Protein AF-A0A8D9BA41-F1 (afdb_monomer_lite)

Secondary structure (DSSP, 8-state):
---PPP-B----HHHHHHHHHTT--HHHHHHHHHHHHHHTT--GGGB---HHHHHHHHHHHHHHHHHHHHHHHT--TT---EEE-SEEEEE-TTSSSEEEEE--EEEBTTB-

Organism: NCBI:txid428564

Sequence (112 aa):
MRLTRGTSEILNQKLSIMLDRCKLSDRNAVMVILGTVEALGLNPTDYILSRSALRLRRRQFREEYAEEMQRRLNVSEDEAVVVHWDGKLLPNILGRDICERLAVLISYGGKE

pLDDT: mean 86.73, std 10.09, range [43.53, 97.75]

Foldseek 3Di:
DDQQAADDEDDDLVLLVVCVVVVHQLVRSLVVVVVVCVVVVHDPRNYRRDSVVSVVVSVVSVVVVVVVVCVVQVPDPPDDKDWDQAFDQDQDPVNPHTDTDRDGDIDDPRRD

Radius of gyration: 18.05 Å; chains: 1; bounding box: 37×32×51 Å

Structure (mmCIF, N/CA/C/O backbone):
data_AF-A0A8D9BA41-F1
#
_entry.id   AF-A0A8D9BA41-F1
#
loop_
_atom_site.group_PDB
_atom_site.id
_atom_site.type_symbol
_atom_site.label_atom_id
_atom_site.label_alt_id
_atom_site.label_comp_id
_atom_site.label_asym_id
_atom_site.label_entity_id
_atom_site.label_seq_id
_atom_site.pdbx_PDB_ins_code
_atom_site.Cartn_x
_atom_site.Cartn_y
_atom_site.Cartn_z
_atom_site.occupancy
_atom_site.B_iso_or_equiv
_atom_site.auth_seq_id
_atom_site.auth_comp_id
_atom_site.auth_asym_id
_atom_site.auth_atom_id
_atom_site.pdbx_PDB_model_num
ATOM 1 N N . MET A 1 1 ? -13.631 8.283 29.761 1.00 48.09 1 MET A N 1
ATOM 2 C CA . MET A 1 1 ? -13.125 7.383 28.703 1.00 48.09 1 MET A CA 1
ATOM 3 C C . MET A 1 1 ? -11.805 7.955 28.197 1.00 48.09 1 MET A C 1
ATOM 5 O O . MET A 1 1 ? -11.816 9.040 27.632 1.00 48.09 1 MET A O 1
ATOM 9 N N . ARG A 1 2 ? -10.658 7.336 28.515 1.00 43.53 2 ARG A N 1
ATOM 10 C CA . ARG A 1 2 ? -9.356 7.806 28.007 1.00 43.53 2 ARG A CA 1
ATOM 11 C C . ARG A 1 2 ? -9.248 7.380 26.545 1.00 43.53 2 ARG A C 1
ATOM 13 O O . ARG A 1 2 ? -9.257 6.190 26.264 1.00 43.53 2 ARG A O 1
ATOM 20 N N . LEU A 1 3 ? -9.182 8.344 25.632 1.00 54.50 3 LEU A N 1
ATOM 21 C CA . LEU A 1 3 ? -8.885 8.091 24.223 1.00 54.50 3 LEU A CA 1
ATOM 22 C C . LEU A 1 3 ? -7.379 7.830 24.102 1.00 54.50 3 LEU A C 1
ATOM 24 O O . LEU A 1 3 ? -6.592 8.750 23.890 1.00 54.50 3 LEU A O 1
ATOM 28 N N . THR A 1 4 ? -6.962 6.588 24.323 1.00 62.69 4 THR A N 1
ATOM 29 C CA . THR A 1 4 ? -5.597 6.144 24.029 1.00 62.69 4 THR A CA 1
ATOM 30 C C . THR A 1 4 ? -5.442 5.965 22.523 1.00 62.69 4 THR A C 1
ATOM 32 O O . THR A 1 4 ? -6.297 5.372 21.869 1.00 62.69 4 THR A O 1
ATOM 35 N N . ARG A 1 5 ? -4.366 6.520 21.951 1.00 66.50 5 ARG A N 1
ATOM 36 C CA . ARG A 1 5 ? -3.998 6.246 20.558 1.00 66.50 5 ARG A CA 1
ATOM 37 C C . ARG A 1 5 ? -3.540 4.796 20.450 1.00 66.50 5 ARG A C 1
ATOM 39 O O . ARG A 1 5 ? -2.737 4.367 21.275 1.00 66.50 5 ARG A O 1
ATOM 46 N N . GLY A 1 6 ? -3.998 4.102 19.413 1.00 75.31 6 GLY A N 1
ATOM 47 C CA . GLY A 1 6 ? -3.460 2.796 19.058 1.00 75.31 6 GLY A CA 1
ATOM 48 C C . GLY A 1 6 ? -1.966 2.878 18.789 1.00 75.31 6 GLY A C 1
ATOM 49 O O . GLY A 1 6 ? -1.472 3.873 18.249 1.00 75.31 6 GLY A O 1
ATOM 50 N N . THR A 1 7 ? -1.251 1.848 19.217 1.00 83.19 7 THR A N 1
ATOM 51 C CA . THR A 1 7 ? 0.212 1.758 19.149 1.00 83.19 7 THR A CA 1
ATOM 52 C C . THR A 1 7 ? 0.670 0.666 18.194 1.00 83.19 7 THR A C 1
ATOM 54 O O . THR A 1 7 ? 1.817 0.687 17.755 1.00 83.19 7 THR A O 1
ATOM 57 N N . SER A 1 8 ? -0.221 -0.262 17.843 1.00 88.31 8 SER A N 1
ATOM 58 C CA . SER A 1 8 ? 0.098 -1.389 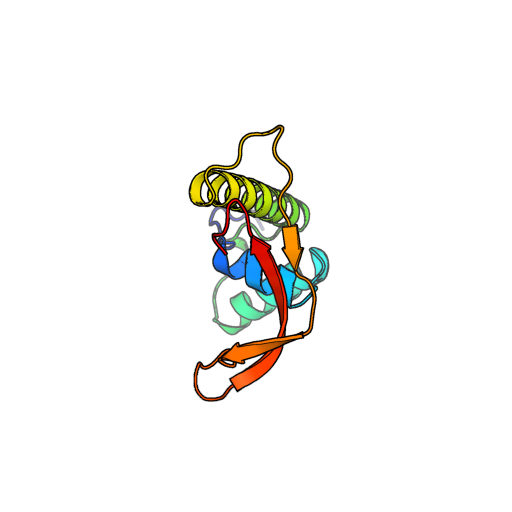16.976 1.00 88.31 8 SER A CA 1
ATOM 59 C C . SER A 1 8 ? -0.009 -0.989 15.508 1.00 88.31 8 SER A C 1
ATOM 61 O O . SER A 1 8 ? -1.034 -0.468 15.056 1.00 88.31 8 SER A O 1
ATOM 63 N N . GLU A 1 9 ? 1.048 -1.256 14.745 1.00 90.44 9 GLU A N 1
ATOM 64 C CA . GLU A 1 9 ? 1.024 -1.120 13.292 1.00 90.44 9 GLU A CA 1
ATOM 65 C C . GLU A 1 9 ? 0.164 -2.237 12.688 1.00 90.44 9 GLU A C 1
ATOM 67 O O . GLU A 1 9 ? 0.321 -3.410 13.027 1.00 90.44 9 GLU A O 1
ATOM 72 N N . ILE A 1 10 ? -0.750 -1.868 11.791 1.00 91.88 10 ILE A N 1
ATOM 73 C CA . ILE A 1 10 ? -1.622 -2.818 11.082 1.00 91.88 10 ILE A CA 1
ATOM 74 C C . ILE A 1 10 ? -1.268 -2.907 9.600 1.00 91.88 10 ILE A C 1
ATOM 76 O O . ILE A 1 10 ? -1.527 -3.922 8.950 1.00 91.88 10 ILE A O 1
ATOM 80 N N . LEU A 1 11 ? -0.675 -1.846 9.045 1.00 93.62 11 LEU A N 1
ATOM 81 C CA . LEU A 1 11 ? -0.344 -1.795 7.637 1.00 93.62 11 LEU A CA 1
ATOM 82 C C . LEU A 1 11 ? 1.038 -2.409 7.409 1.00 93.62 11 LEU A C 1
ATOM 84 O O . LEU A 1 11 ? 2.056 -1.894 7.862 1.00 93.62 11 LEU A O 1
ATOM 88 N N . ASN A 1 12 ? 1.074 -3.483 6.627 1.00 94.38 12 ASN A N 1
ATOM 89 C CA . ASN A 1 12 ? 2.302 -4.017 6.048 1.00 94.38 12 ASN A CA 1
ATOM 90 C C . ASN A 1 12 ? 2.354 -3.741 4.534 1.00 94.38 12 ASN A C 1
ATOM 92 O O . ASN A 1 12 ? 1.347 -3.371 3.921 1.00 94.38 12 ASN A O 1
ATOM 96 N N . GLN A 1 13 ? 3.526 -3.943 3.924 1.00 93.31 13 GLN A N 1
ATOM 97 C CA . GLN A 1 13 ? 3.753 -3.658 2.503 1.00 93.31 13 GLN A CA 1
ATOM 98 C C . GLN A 1 13 ? 2.759 -4.416 1.609 1.00 93.31 13 GLN A C 1
ATOM 100 O O . GLN A 1 13 ? 2.162 -3.838 0.701 1.00 93.31 13 GLN A O 1
ATOM 105 N N . LYS A 1 14 ? 2.501 -5.695 1.918 1.00 93.00 14 LYS A N 1
ATOM 106 C CA . LYS A 1 14 ? 1.552 -6.537 1.176 1.00 93.00 14 LYS A CA 1
ATOM 107 C C . LYS A 1 14 ? 0.135 -5.964 1.211 1.00 93.00 14 LYS A C 1
ATOM 109 O O . LYS A 1 14 ? -0.503 -5.868 0.165 1.00 93.00 14 LYS A O 1
ATOM 114 N N . LEU A 1 15 ? -0.353 -5.569 2.385 1.00 94.81 15 LEU A N 1
ATOM 115 C CA . LEU A 1 15 ? -1.665 -4.947 2.532 1.00 94.81 15 LEU A CA 1
ATOM 116 C C . LEU A 1 15 ? -1.717 -3.614 1.777 1.00 94.81 15 LEU A C 1
ATOM 118 O O . LEU A 1 15 ? -2.667 -3.393 1.033 1.00 94.81 15 LEU A O 1
ATOM 122 N N . SER A 1 16 ? -0.679 -2.775 1.878 1.00 94.88 16 SER A N 1
ATOM 123 C CA . SER A 1 16 ? -0.586 -1.513 1.126 1.00 94.88 16 SER A CA 1
ATOM 124 C C . SER A 1 16 ? -0.734 -1.727 -0.384 1.00 94.88 16 SER A C 1
ATOM 126 O O . SER A 1 16 ? -1.566 -1.076 -1.014 1.00 94.88 16 SER A O 1
ATOM 128 N N . ILE A 1 17 ? -0.003 -2.694 -0.949 1.00 91.94 17 ILE A N 1
ATOM 129 C CA . ILE A 1 17 ? -0.081 -3.046 -2.375 1.00 91.94 17 ILE A CA 1
ATOM 130 C C . ILE A 1 17 ? -1.500 -3.489 -2.754 1.00 91.94 17 ILE A C 1
ATOM 132 O O . ILE A 1 17 ? -2.010 -3.102 -3.804 1.00 91.94 17 ILE A O 1
ATOM 136 N N . MET A 1 18 ? -2.171 -4.283 -1.915 1.00 93.19 18 MET A N 1
ATOM 137 C CA . MET A 1 18 ? -3.546 -4.715 -2.194 1.00 93.19 18 MET A CA 1
ATOM 138 C C . MET A 1 18 ? -4.533 -3.544 -2.171 1.00 93.19 18 MET A C 1
ATOM 140 O O . MET A 1 18 ? -5.390 -3.459 -3.049 1.00 93.19 18 MET A O 1
ATOM 144 N N . LEU A 1 19 ? -4.386 -2.608 -1.228 1.00 94.75 19 LEU A N 1
ATOM 145 C CA . LEU A 1 19 ? -5.203 -1.392 -1.180 1.00 94.75 19 LEU A CA 1
ATOM 146 C C . LEU A 1 19 ? -5.015 -0.532 -2.441 1.00 94.75 19 LEU A C 1
ATOM 148 O O . LEU A 1 19 ? -5.997 -0.014 -2.978 1.00 94.75 19 LEU A O 1
ATOM 152 N N . ASP A 1 20 ? -3.778 -0.410 -2.936 1.00 91.19 20 ASP A N 1
ATOM 153 C CA . ASP A 1 20 ? -3.458 0.307 -4.177 1.00 91.19 20 ASP A CA 1
ATOM 154 C C . ASP A 1 20 ? -4.071 -0.387 -5.404 1.00 91.19 20 ASP A C 1
ATOM 156 O O . ASP A 1 20 ? -4.737 0.257 -6.217 1.00 91.19 20 ASP A O 1
ATOM 160 N N . ARG A 1 21 ? -3.933 -1.716 -5.509 1.00 87.75 21 ARG A N 1
ATOM 161 C CA . ARG A 1 21 ? -4.513 -2.519 -6.604 1.00 87.75 21 ARG A CA 1
ATOM 162 C C . ARG A 1 21 ? -6.036 -2.450 -6.643 1.00 87.75 21 ARG A C 1
ATOM 164 O O . ARG A 1 21 ? -6.615 -2.396 -7.725 1.00 87.75 21 ARG A O 1
ATOM 171 N N . CYS A 1 22 ? -6.678 -2.421 -5.478 1.00 90.69 22 CYS A N 1
ATOM 172 C CA . CYS A 1 22 ? -8.123 -2.243 -5.345 1.00 90.69 22 CYS A CA 1
ATOM 173 C C . CYS A 1 22 ? -8.569 -0.781 -5.525 1.00 90.69 22 CYS A C 1
ATOM 175 O O . CYS A 1 22 ? -9.753 -0.487 -5.371 1.00 90.69 22 CYS A O 1
ATOM 177 N N . LYS A 1 23 ? -7.643 0.140 -5.838 1.00 92.38 23 LYS A N 1
ATOM 178 C CA . LYS A 1 23 ? -7.900 1.576 -6.030 1.00 92.38 23 LYS A CA 1
ATOM 179 C C . LYS A 1 23 ? -8.607 2.217 -4.830 1.00 92.38 23 LYS A C 1
ATOM 181 O O . LYS A 1 23 ? -9.429 3.122 -4.980 1.00 92.38 23 LYS A O 1
ATOM 186 N N . LEU A 1 24 ? -8.292 1.752 -3.619 1.00 96.31 24 LEU A N 1
ATOM 187 C CA . LEU A 1 24 ? -8.898 2.272 -2.401 1.00 96.31 24 LEU A CA 1
ATOM 188 C C . LEU A 1 24 ? -8.227 3.580 -1.988 1.00 96.31 24 LEU A C 1
ATOM 190 O O . LEU A 1 24 ? -7.018 3.639 -1.735 1.00 96.31 24 LEU A O 1
ATOM 194 N N . SER A 1 25 ? -9.043 4.627 -1.856 1.00 96.25 25 SER A N 1
ATOM 195 C CA . SER A 1 25 ? -8.628 5.877 -1.219 1.00 96.25 25 SER A CA 1
ATOM 196 C C . SER A 1 25 ? -8.217 5.625 0.234 1.00 96.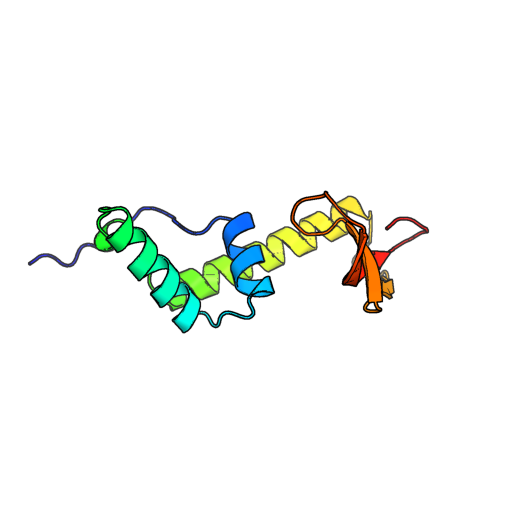25 25 SER A C 1
ATOM 198 O O . SER A 1 25 ? -8.676 4.666 0.853 1.00 96.25 25 SER A O 1
ATOM 200 N N . ASP A 1 26 ? -7.404 6.505 0.820 1.00 95.62 26 ASP A N 1
ATOM 201 C CA . ASP A 1 26 ? -6.992 6.359 2.227 1.00 95.62 26 ASP A CA 1
ATOM 202 C C . ASP A 1 26 ? -8.189 6.304 3.183 1.00 95.62 26 ASP A C 1
ATOM 204 O O . ASP A 1 26 ? -8.158 5.595 4.183 1.00 95.62 26 ASP A O 1
ATOM 208 N N . ARG A 1 27 ? -9.274 7.020 2.859 1.00 95.75 27 ARG A N 1
ATOM 209 C CA . ARG A 1 27 ? -10.519 6.974 3.635 1.00 95.75 27 ARG A CA 1
ATOM 210 C C . ARG A 1 27 ? -11.174 5.597 3.541 1.00 95.75 27 ARG A C 1
ATOM 212 O O . ARG A 1 27 ? -11.525 5.031 4.570 1.00 95.75 27 ARG A O 1
ATOM 219 N N . ASN A 1 28 ? -11.332 5.066 2.329 1.00 97.38 28 ASN A N 1
ATOM 220 C CA . ASN A 1 28 ? -11.970 3.76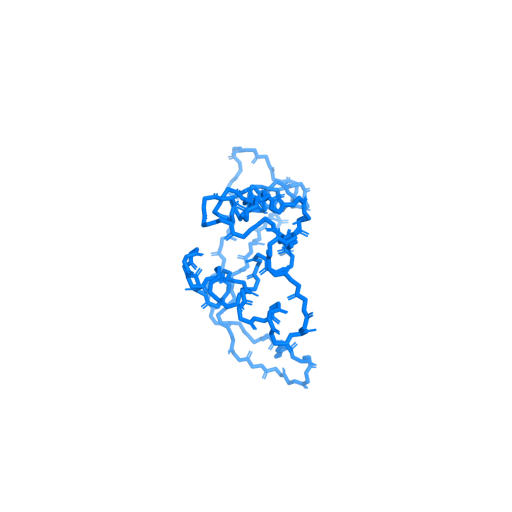5 2.131 1.00 97.38 28 ASN A CA 1
ATOM 221 C C . ASN A 1 28 ? -11.120 2.639 2.718 1.00 97.38 28 ASN A C 1
ATOM 223 O O . ASN A 1 28 ? -11.668 1.727 3.322 1.00 97.38 28 ASN A O 1
ATOM 227 N N . ALA A 1 29 ? -9.796 2.740 2.614 1.00 96.50 29 ALA A N 1
ATOM 228 C CA . ALA A 1 29 ? -8.880 1.801 3.240 1.00 96.50 29 ALA A CA 1
ATOM 229 C C . ALA A 1 29 ? -9.055 1.764 4.766 1.00 96.50 29 ALA A C 1
ATOM 231 O O . ALA A 1 29 ? -9.212 0.682 5.320 1.00 96.50 29 ALA A O 1
ATOM 232 N N . VAL A 1 30 ? -9.117 2.924 5.438 1.00 95.94 30 VAL A N 1
ATOM 233 C CA . VAL A 1 30 ? -9.403 2.975 6.884 1.00 95.94 30 VAL A CA 1
ATOM 234 C C . VAL A 1 30 ? -10.741 2.310 7.209 1.00 95.94 30 VAL A C 1
ATOM 236 O O . VAL A 1 30 ? -10.788 1.508 8.132 1.00 95.94 30 VAL A O 1
ATOM 239 N N . MET A 1 31 ? -11.810 2.596 6.455 1.00 96.06 31 MET A N 1
ATOM 240 C CA . MET A 1 31 ? -13.134 2.004 6.711 1.00 96.06 31 MET A CA 1
ATOM 241 C C . MET A 1 31 ? -13.136 0.479 6.553 1.00 96.06 31 MET A C 1
ATOM 243 O O . MET A 1 31 ? -13.682 -0.222 7.398 1.00 96.06 31 MET A O 1
ATOM 247 N N . VAL A 1 32 ? -12.499 -0.036 5.497 1.00 96.62 32 VAL A N 1
ATOM 248 C CA . VAL A 1 32 ? -12.391 -1.481 5.247 1.00 96.62 32 VAL A CA 1
ATOM 249 C C . VAL A 1 32 ? -11.590 -2.159 6.354 1.00 96.62 32 VAL A C 1
ATOM 251 O O . VAL A 1 32 ? -12.022 -3.181 6.882 1.00 96.62 32 VAL A O 1
ATOM 254 N N . ILE A 1 33 ? -10.441 -1.591 6.731 1.00 95.56 33 ILE A N 1
ATOM 255 C CA . ILE A 1 33 ? -9.594 -2.152 7.787 1.00 95.56 33 ILE A CA 1
ATOM 256 C C . ILE A 1 33 ? -10.332 -2.117 9.129 1.00 95.56 33 ILE A C 1
ATOM 258 O O . ILE A 1 33 ? -10.362 -3.131 9.815 1.00 95.56 33 ILE A O 1
ATOM 262 N N . LEU A 1 34 ? -10.975 -0.996 9.469 1.00 95.19 34 LEU A N 1
ATOM 263 C CA . LEU A 1 34 ? -11.765 -0.845 10.692 1.00 95.19 34 LEU A CA 1
ATOM 264 C C . LEU A 1 34 ? -12.847 -1.928 10.798 1.00 95.19 34 LEU A C 1
ATOM 266 O O . LEU A 1 34 ? -12.849 -2.684 11.764 1.00 95.19 34 LEU A O 1
ATOM 270 N N . GLY A 1 35 ? -13.699 -2.059 9.777 1.00 96.50 35 GLY A N 1
ATOM 271 C CA . GLY A 1 35 ? -14.760 -3.069 9.777 1.00 96.50 35 GLY A CA 1
ATOM 272 C C . GLY A 1 35 ? -14.220 -4.501 9.796 1.00 96.50 35 GLY A C 1
ATOM 273 O O . GLY A 1 35 ? -14.829 -5.379 10.396 1.00 96.50 35 GLY A O 1
ATOM 274 N N . THR A 1 36 ? -13.050 -4.744 9.198 1.00 96.69 36 THR A N 1
ATOM 275 C CA . THR A 1 36 ? -12.391 -6.060 9.252 1.00 96.69 36 THR A CA 1
ATOM 276 C C . THR A 1 36 ? -11.886 -6.374 10.661 1.00 96.69 36 THR A C 1
ATOM 278 O O . THR A 1 36 ? -12.085 -7.483 11.142 1.00 96.69 36 THR A O 1
ATOM 281 N N . VAL A 1 37 ? -11.254 -5.412 11.339 1.00 95.50 37 VAL A N 1
ATOM 282 C CA . VAL A 1 37 ? -10.773 -5.562 12.724 1.00 95.50 37 VAL A CA 1
ATOM 283 C C . VAL A 1 37 ? -11.947 -5.847 13.665 1.00 95.50 37 VAL A C 1
ATOM 285 O O . VAL A 1 37 ? -11.889 -6.809 14.428 1.00 95.50 37 VAL A O 1
ATOM 288 N N . GLU A 1 38 ? -13.035 -5.081 13.548 1.00 95.56 38 GLU A N 1
ATOM 289 C CA . GLU A 1 38 ? -14.258 -5.293 14.334 1.00 95.56 38 GLU A CA 1
ATOM 290 C C . GLU A 1 38 ? -14.895 -6.662 14.053 1.00 95.56 38 GLU A C 1
ATOM 292 O O . GLU A 1 38 ? -15.253 -7.378 14.986 1.00 95.56 38 GLU A O 1
ATOM 297 N N . ALA A 1 39 ? -14.984 -7.071 12.782 1.00 97.75 39 ALA A N 1
ATOM 298 C CA . ALA A 1 39 ? -15.539 -8.370 12.393 1.00 97.75 39 ALA A CA 1
ATOM 299 C C . ALA A 1 39 ? -14.715 -9.561 12.911 1.00 97.75 39 ALA A C 1
ATOM 301 O O . ALA A 1 39 ? -15.261 -10.642 13.129 1.00 97.75 39 ALA A O 1
ATOM 302 N N . LEU A 1 40 ? -13.412 -9.368 13.127 1.00 97.25 40 LEU A N 1
ATOM 303 C CA . LEU A 1 40 ? -12.521 -10.356 13.737 1.00 97.25 40 LEU A CA 1
ATOM 304 C C . LEU A 1 40 ? -12.559 -10.334 15.277 1.00 97.25 40 LEU A C 1
ATOM 306 O O . LEU A 1 40 ? -11.840 -11.107 15.907 1.00 97.25 40 LEU A O 1
ATOM 310 N N . GLY A 1 41 ? -13.376 -9.469 15.892 1.00 95.69 41 GLY A N 1
ATOM 311 C CA . GLY A 1 41 ? -13.487 -9.331 17.349 1.00 95.69 41 GLY A CA 1
ATOM 312 C C . GLY A 1 41 ? -12.291 -8.632 18.004 1.00 95.69 41 GLY A C 1
ATOM 313 O O . GLY A 1 41 ? -12.121 -8.710 19.220 1.00 95.69 41 GLY A O 1
ATOM 314 N N . LEU A 1 42 ? -11.450 -7.968 17.211 1.00 94.81 42 LEU A N 1
ATOM 315 C CA . LEU A 1 42 ? -10.302 -7.201 17.685 1.00 94.81 42 LEU A CA 1
ATOM 316 C C . LEU A 1 42 ? -10.739 -5.770 18.020 1.00 94.81 42 LEU A C 1
ATOM 318 O O . LEU A 1 42 ? -11.688 -5.251 17.435 1.00 94.81 42 LEU A O 1
ATOM 322 N N . ASN A 1 43 ? -10.033 -5.106 18.937 1.00 92.69 43 ASN A N 1
ATOM 323 C CA . ASN A 1 43 ? -10.346 -3.728 19.303 1.00 92.69 43 ASN A CA 1
ATOM 324 C C . ASN A 1 43 ? -9.629 -2.730 18.367 1.00 92.69 43 ASN A C 1
ATOM 326 O O . ASN A 1 43 ? -8.398 -2.640 18.393 1.00 92.69 43 ASN A O 1
ATOM 330 N N . PRO A 1 44 ? -10.355 -1.917 17.574 1.00 90.38 44 PRO A N 1
ATOM 331 C CA . PRO A 1 44 ? -9.737 -0.949 16.670 1.00 90.38 44 PRO A CA 1
ATOM 332 C C . PRO A 1 44 ? -8.879 0.111 17.355 1.00 90.38 44 PRO A C 1
ATOM 334 O O . PRO A 1 44 ? -7.980 0.664 16.721 1.00 90.38 44 PRO A O 1
ATOM 337 N N . THR A 1 45 ? -9.126 0.408 18.637 1.00 90.56 45 THR A N 1
ATOM 338 C CA . THR A 1 45 ? -8.343 1.418 19.364 1.00 90.56 45 THR A CA 1
ATOM 339 C C . THR A 1 45 ? -6.905 0.994 19.609 1.00 90.56 45 THR A C 1
ATOM 341 O O . THR A 1 45 ? -6.087 1.843 19.945 1.00 90.56 45 THR A O 1
ATOM 344 N N . ASP A 1 46 ? -6.589 -0.287 19.434 1.00 92.06 46 ASP A N 1
ATOM 345 C CA . ASP A 1 46 ? -5.252 -0.827 19.670 1.00 92.06 46 ASP A CA 1
ATOM 346 C C . ASP A 1 46 ? 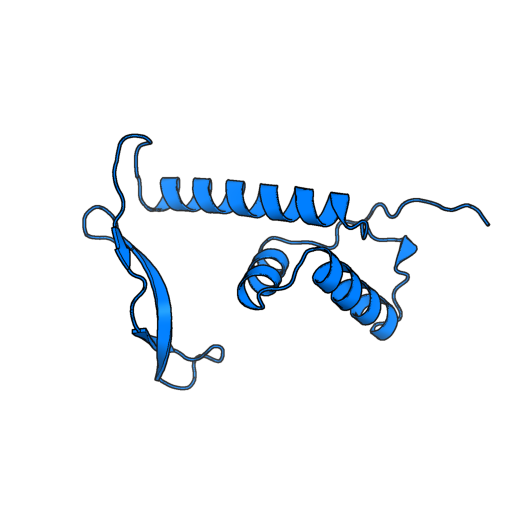-4.317 -0.564 18.474 1.00 92.06 46 ASP A C 1
ATOM 348 O O . ASP A 1 46 ? -3.090 -0.625 18.610 1.00 92.06 46 ASP A O 1
ATOM 352 N N . TYR A 1 47 ? -4.886 -0.197 17.318 1.00 92.50 47 TYR A N 1
ATOM 353 C CA . TYR A 1 47 ? -4.186 -0.040 16.045 1.00 92.50 47 TYR A CA 1
ATOM 354 C C . TYR A 1 47 ? -4.080 1.416 15.573 1.00 92.50 47 TYR A C 1
ATOM 356 O O . TYR A 1 47 ? -4.937 2.267 15.830 1.00 92.50 47 TYR A O 1
ATOM 364 N N . ILE A 1 48 ? -3.033 1.707 14.801 1.00 92.12 48 ILE A N 1
ATOM 365 C CA . ILE A 1 48 ? -2.816 3.018 14.175 1.00 92.12 48 ILE A CA 1
ATOM 366 C C . ILE A 1 48 ? -3.721 3.161 12.932 1.00 92.12 48 ILE A C 1
ATOM 368 O O . ILE A 1 48 ? -3.305 2.935 11.800 1.00 92.12 48 ILE A O 1
ATOM 372 N N . LEU A 1 49 ? -4.982 3.566 13.133 1.00 90.25 49 LEU A N 1
ATOM 373 C CA . LEU A 1 49 ? -6.009 3.616 12.070 1.00 90.25 49 LEU A CA 1
ATOM 374 C C . LEU A 1 49 ? -6.381 5.022 11.572 1.00 90.25 49 LEU A C 1
ATOM 376 O O . LEU A 1 49 ? -7.355 5.204 10.842 1.00 90.25 49 LEU A O 1
ATOM 380 N N . SER A 1 50 ? -5.614 6.057 11.926 1.00 90.62 50 SER A N 1
ATOM 381 C CA . SER A 1 50 ? -5.891 7.400 11.398 1.00 90.62 50 SER A CA 1
ATOM 382 C C . SER A 1 50 ? -5.614 7.479 9.889 1.00 90.62 50 SER A C 1
ATOM 384 O O . SER A 1 50 ? -4.582 7.006 9.411 1.00 90.62 50 SER A O 1
ATOM 386 N N . ARG A 1 51 ? -6.481 8.175 9.138 1.00 93.62 51 ARG A N 1
ATOM 387 C CA . ARG A 1 51 ? -6.290 8.430 7.695 1.00 93.62 51 ARG A CA 1
ATOM 388 C C . ARG A 1 51 ? -4.901 8.997 7.382 1.00 93.62 51 ARG A C 1
ATOM 390 O O . ARG A 1 51 ? -4.288 8.621 6.392 1.00 93.62 51 ARG A O 1
ATOM 397 N N . SER A 1 52 ? -4.418 9.935 8.199 1.00 94.44 52 SER A N 1
ATOM 398 C CA . SER A 1 52 ? -3.106 10.565 8.017 1.00 94.44 52 SER A CA 1
ATOM 399 C C . SER A 1 52 ? -1.951 9.586 8.200 1.00 94.44 52 SER A C 1
ATOM 401 O O . SER A 1 52 ? -1.020 9.625 7.401 1.00 94.44 52 SER A O 1
ATOM 403 N N . ALA A 1 53 ? -2.021 8.713 9.210 1.00 92.12 53 ALA A N 1
ATOM 404 C CA . ALA A 1 53 ? -0.997 7.698 9.438 1.00 92.12 53 ALA A CA 1
ATOM 405 C C . ALA A 1 53 ? -0.991 6.666 8.308 1.00 92.12 53 ALA A C 1
ATOM 407 O O . ALA A 1 53 ? 0.064 6.396 7.743 1.00 92.12 53 ALA A O 1
ATOM 408 N N . LEU A 1 54 ? -2.170 6.185 7.897 1.00 93.50 54 LEU A N 1
ATOM 409 C CA . LEU A 1 54 ? -2.282 5.233 6.795 1.00 93.50 54 LEU A CA 1
ATOM 410 C C . LEU A 1 54 ? -1.733 5.823 5.487 1.00 93.50 54 LEU A C 1
ATOM 412 O O . LEU A 1 54 ? -0.958 5.173 4.792 1.00 93.50 54 LEU A O 1
ATOM 416 N N . ARG A 1 55 ? -2.059 7.088 5.185 1.00 95.56 55 ARG A N 1
ATOM 417 C CA . ARG A 1 55 ? -1.515 7.804 4.021 1.00 95.56 55 ARG A CA 1
ATOM 418 C C . ARG A 1 55 ? 0.010 7.898 4.066 1.00 95.56 55 ARG A C 1
ATOM 420 O O . ARG A 1 55 ? 0.664 7.661 3.052 1.00 95.56 55 ARG A O 1
ATOM 427 N N . LEU A 1 56 ? 0.565 8.275 5.220 1.00 95.62 56 LEU A N 1
ATOM 428 C CA . LEU A 1 56 ? 2.012 8.381 5.412 1.00 95.62 56 LEU A CA 1
ATOM 429 C C . LEU A 1 56 ? 2.683 7.022 5.199 1.00 95.62 56 LEU A C 1
ATOM 431 O O . LEU A 1 56 ? 3.620 6.924 4.411 1.00 95.62 56 LEU A O 1
ATOM 435 N N . ARG A 1 57 ? 2.156 5.966 5.824 1.00 95.00 57 ARG A N 1
ATOM 436 C CA . ARG A 1 57 ? 2.740 4.629 5.737 1.00 95.00 57 ARG A CA 1
ATOM 437 C C . ARG A 1 57 ? 2.643 4.041 4.326 1.00 95.00 57 ARG A C 1
ATOM 439 O O . ARG A 1 57 ? 3.624 3.488 3.844 1.00 95.00 57 ARG A O 1
ATOM 446 N N . ARG A 1 58 ? 1.522 4.237 3.616 1.00 95.25 58 ARG A N 1
ATOM 447 C CA . ARG A 1 58 ? 1.380 3.869 2.188 1.00 95.25 58 ARG A CA 1
ATOM 448 C C . ARG A 1 58 ? 2.359 4.617 1.285 1.00 95.25 58 ARG A C 1
ATOM 450 O O . ARG A 1 58 ? 2.782 4.082 0.268 1.00 95.25 58 ARG A O 1
ATOM 457 N N . ARG A 1 59 ? 2.689 5.875 1.597 1.00 95.88 59 ARG A N 1
ATOM 458 C CA . ARG A 1 59 ? 3.715 6.623 0.855 1.00 95.88 59 ARG A CA 1
ATOM 459 C C . ARG A 1 59 ? 5.096 6.008 1.081 1.00 95.88 59 ARG A C 1
ATOM 461 O O . ARG A 1 59 ? 5.752 5.689 0.100 1.00 95.88 59 ARG A O 1
ATOM 468 N N . GLN A 1 60 ? 5.462 5.763 2.336 1.00 96.19 60 GLN A N 1
ATOM 469 C CA . GLN A 1 60 ? 6.733 5.126 2.689 1.00 96.19 60 GLN A CA 1
ATOM 470 C C . GLN A 1 60 ? 6.879 3.751 2.031 1.00 96.19 60 GLN A C 1
ATOM 472 O O . GLN A 1 60 ? 7.886 3.493 1.396 1.00 96.19 60 GLN A O 1
ATOM 477 N N . PHE A 1 61 ? 5.845 2.901 2.061 1.00 95.56 61 PHE A N 1
ATOM 478 C CA . PHE A 1 61 ? 5.901 1.603 1.378 1.00 95.56 61 PHE A CA 1
ATOM 479 C C . PHE A 1 61 ? 6.094 1.715 -0.138 1.00 95.56 61 PHE A C 1
ATOM 481 O O . PHE A 1 61 ? 6.709 0.834 -0.734 1.00 95.56 61 PHE A O 1
ATOM 488 N N . ARG A 1 62 ? 5.565 2.769 -0.773 1.00 93.12 62 ARG A N 1
ATOM 489 C CA . ARG A 1 62 ? 5.779 3.019 -2.205 1.00 93.12 62 ARG A CA 1
ATOM 490 C C . ARG A 1 62 ? 7.201 3.496 -2.494 1.00 93.12 62 ARG A C 1
ATOM 492 O O . ARG A 1 62 ? 7.765 3.062 -3.490 1.00 93.12 62 ARG A O 1
ATOM 499 N N . GLU A 1 63 ? 7.764 4.341 -1.633 1.00 93.38 63 GLU A N 1
ATOM 500 C CA . GLU A 1 63 ? 9.165 4.783 -1.706 1.00 93.38 63 GLU A CA 1
ATOM 501 C C . GLU A 1 63 ? 10.113 3.585 -1.500 1.00 93.38 63 GLU A C 1
ATOM 503 O O . GLU A 1 63 ? 10.901 3.273 -2.387 1.00 93.38 63 GLU A O 1
ATOM 508 N N . GLU A 1 64 ? 9.923 2.816 -0.422 1.00 93.75 64 GLU A N 1
ATOM 509 C CA . GLU A 1 64 ? 10.676 1.588 -0.120 1.00 93.75 64 GLU A CA 1
ATOM 510 C C . GLU A 1 64 ? 10.623 0.578 -1.286 1.00 93.75 64 GLU A C 1
ATOM 512 O O . GLU A 1 64 ? 11.642 0.002 -1.668 1.00 93.75 64 GLU A O 1
ATOM 517 N N . TYR A 1 65 ? 9.439 0.370 -1.881 1.00 89.38 65 TYR A N 1
ATOM 518 C CA . TYR A 1 65 ? 9.270 -0.547 -3.013 1.00 89.38 65 TYR A CA 1
ATOM 519 C C . TYR A 1 65 ? 9.970 -0.048 -4.284 1.00 89.38 65 TYR A C 1
ATOM 521 O O . TYR A 1 65 ? 10.545 -0.849 -5.020 1.00 89.38 65 TYR A O 1
ATOM 529 N N . ALA A 1 66 ? 9.942 1.261 -4.548 1.00 86.12 66 ALA A N 1
ATOM 530 C CA . ALA A 1 66 ? 10.640 1.852 -5.686 1.00 86.12 66 ALA A CA 1
ATOM 531 C C . ALA A 1 66 ? 12.165 1.699 -5.549 1.00 86.12 66 ALA A C 1
ATOM 533 O O . ALA A 1 66 ? 12.816 1.252 -6.491 1.00 86.12 66 ALA A O 1
ATOM 534 N N . GLU A 1 67 ? 12.717 1.972 -4.365 1.00 88.56 67 GLU A N 1
ATOM 535 C CA . GLU A 1 67 ? 14.144 1.794 -4.067 1.00 88.56 67 GLU A CA 1
ATOM 536 C C . GLU A 1 67 ? 14.578 0.322 -4.149 1.00 88.56 67 GLU A C 1
ATOM 538 O O . GLU A 1 67 ? 15.668 -0.003 -4.626 1.00 88.56 67 GLU A O 1
ATOM 543 N N . GLU A 1 68 ? 13.742 -0.605 -3.670 1.00 88.94 68 GLU A N 1
ATOM 544 C CA . GLU A 1 68 ? 13.978 -2.044 -3.819 1.00 88.94 68 GLU A CA 1
ATOM 545 C C . GLU A 1 68 ? 13.991 -2.453 -5.298 1.00 88.94 68 GLU A C 1
ATOM 547 O O . GLU A 1 68 ? 14.876 -3.193 -5.734 1.00 88.94 68 GLU A O 1
ATOM 552 N N . MET A 1 69 ? 13.047 -1.938 -6.088 1.00 83.56 69 MET A N 1
ATOM 553 C CA . MET A 1 69 ? 12.979 -2.195 -7.522 1.00 83.56 69 MET A CA 1
ATOM 554 C C . MET A 1 69 ? 14.196 -1.664 -8.282 1.00 83.56 69 MET A C 1
ATOM 556 O O . MET A 1 69 ? 14.761 -2.402 -9.089 1.00 83.56 69 MET A O 1
ATOM 560 N N . GLN A 1 70 ? 14.624 -0.430 -8.009 1.00 83.44 70 GLN A N 1
ATOM 561 C CA . GLN A 1 70 ? 15.824 0.160 -8.611 1.00 83.44 70 GLN A CA 1
ATOM 562 C C . GLN A 1 70 ? 17.066 -0.681 -8.305 1.00 83.44 70 GLN A C 1
ATOM 564 O O . GLN A 1 70 ? 17.809 -1.040 -9.220 1.00 83.44 70 GLN A O 1
ATOM 569 N N . ARG A 1 71 ? 17.243 -1.093 -7.039 1.00 86.50 71 ARG A N 1
ATOM 570 C CA . ARG A 1 71 ? 18.340 -1.985 -6.634 1.00 86.50 71 ARG A CA 1
ATOM 571 C C . ARG A 1 71 ? 18.282 -3.335 -7.341 1.00 86.50 71 ARG A C 1
ATOM 573 O O . ARG A 1 71 ? 19.309 -3.820 -7.803 1.00 86.50 71 ARG A O 1
ATOM 580 N N . ARG A 1 72 ? 17.096 -3.941 -7.457 1.00 85.56 72 ARG A N 1
ATOM 581 C CA . ARG A 1 72 ? 16.922 -5.246 -8.115 1.00 85.56 72 ARG A CA 1
ATOM 582 C C . ARG A 1 72 ? 17.249 -5.196 -9.607 1.00 85.56 72 ARG A C 1
ATOM 584 O O . ARG A 1 72 ? 17.806 -6.154 -10.137 1.00 85.56 72 ARG A O 1
ATOM 591 N N . LEU A 1 73 ? 16.900 -4.099 -10.273 1.00 82.12 73 LEU A N 1
ATOM 592 C CA . LEU A 1 73 ? 17.168 -3.895 -11.696 1.00 82.12 73 LEU A CA 1
ATOM 593 C C . LEU A 1 73 ? 18.564 -3.307 -11.965 1.00 82.12 73 LEU A C 1
ATOM 595 O O . LEU A 1 73 ? 18.984 -3.279 -13.117 1.00 82.12 73 LEU A O 1
ATOM 599 N N . ASN A 1 74 ? 19.297 -2.910 -10.918 1.00 83.44 74 ASN A N 1
ATOM 600 C CA . ASN A 1 74 ? 20.603 -2.253 -11.001 1.00 83.44 74 ASN A CA 1
ATOM 601 C C . ASN A 1 74 ? 20.568 -0.989 -11.882 1.00 83.44 74 ASN A C 1
ATOM 603 O O . ASN A 1 74 ? 21.468 -0.762 -12.688 1.00 83.44 74 ASN A O 1
ATOM 607 N N . VAL A 1 75 ? 19.491 -0.216 -11.729 1.00 81.31 75 VAL A N 1
ATOM 608 C CA . VAL A 1 75 ? 19.217 1.034 -12.450 1.00 81.31 75 VAL A CA 1
ATOM 609 C C . VAL A 1 75 ? 19.836 2.189 -11.667 1.00 81.31 75 VAL A C 1
ATOM 611 O O . VAL A 1 75 ? 19.563 2.319 -10.470 1.00 81.31 75 VAL A O 1
ATOM 614 N N . SER A 1 76 ? 20.657 3.017 -12.312 1.00 77.81 76 SER A N 1
ATOM 615 C CA . SER A 1 76 ? 21.135 4.280 -11.727 1.00 77.81 76 SER A CA 1
ATOM 616 C C . SER A 1 76 ? 20.079 5.391 -11.839 1.00 77.81 76 SER A C 1
ATOM 618 O O . SER A 1 76 ? 19.141 5.286 -12.626 1.00 77.81 76 SER A O 1
ATOM 620 N N . GLU A 1 77 ? 20.191 6.460 -11.043 1.00 72.19 77 GLU A N 1
ATOM 621 C CA . GLU A 1 77 ? 19.195 7.552 -11.034 1.00 72.19 77 GLU A CA 1
ATOM 622 C C . GLU A 1 77 ? 19.021 8.240 -12.401 1.00 72.19 77 GLU A C 1
ATOM 624 O O . GLU A 1 77 ? 17.939 8.748 -12.695 1.00 72.19 77 GLU A O 1
ATOM 629 N N . ASP A 1 78 ? 20.052 8.201 -13.249 1.00 75.94 78 ASP A N 1
ATOM 630 C CA . ASP A 1 78 ? 20.068 8.828 -14.575 1.00 75.94 78 ASP A CA 1
ATOM 631 C C . ASP A 1 78 ? 19.596 7.890 -15.703 1.00 75.94 78 ASP A C 1
ATOM 633 O O . ASP A 1 78 ? 19.531 8.281 -16.872 1.00 75.94 78 ASP A O 1
ATOM 637 N N . GLU A 1 79 ? 19.270 6.637 -15.381 1.00 81.19 79 GLU A N 1
ATOM 638 C CA . GLU A 1 79 ? 18.896 5.623 -16.361 1.00 81.19 79 GLU A CA 1
ATOM 639 C C . GLU A 1 79 ? 17.381 5.525 -16.545 1.00 81.19 79 GLU A C 1
ATOM 641 O O . GLU A 1 79 ? 16.593 5.411 -15.605 1.00 81.19 79 GLU A O 1
ATOM 646 N N . ALA A 1 80 ? 16.956 5.521 -17.808 1.00 79.25 80 ALA A N 1
ATOM 647 C CA . ALA A 1 80 ? 15.561 5.317 -18.157 1.00 79.25 80 ALA A CA 1
ATOM 648 C C . ALA A 1 80 ? 15.190 3.828 -18.095 1.00 79.25 80 ALA A C 1
ATOM 650 O O . ALA A 1 80 ? 15.908 2.961 -18.597 1.00 79.25 80 ALA A O 1
ATOM 651 N N . VAL A 1 81 ? 14.010 3.540 -17.546 1.00 84.12 81 VAL A N 1
ATOM 652 C CA . VAL A 1 81 ? 13.402 2.204 -17.552 1.00 84.12 81 VAL A CA 1
ATOM 653 C C . VAL A 1 81 ? 12.212 2.164 -18.502 1.00 84.12 81 VAL A C 1
ATOM 655 O O . VAL A 1 81 ? 11.511 3.161 -18.681 1.00 84.12 81 VAL A O 1
ATOM 658 N N . VAL A 1 82 ? 11.953 1.004 -19.104 1.00 83.00 82 VAL A N 1
ATOM 659 C CA . VAL A 1 82 ? 10.789 0.821 -19.978 1.00 83.00 82 VAL A CA 1
ATOM 660 C C . VAL A 1 82 ? 9.627 0.290 -19.149 1.00 83.00 82 VAL A C 1
ATOM 662 O O . VAL A 1 82 ? 9.728 -0.790 -18.568 1.00 83.00 82 VAL A O 1
ATOM 665 N N . VAL A 1 83 ? 8.525 1.043 -19.106 1.00 82.62 83 VAL A N 1
ATOM 666 C CA . VAL A 1 83 ? 7.264 0.614 -18.486 1.00 82.62 83 VAL A CA 1
ATOM 667 C C . VAL A 1 83 ? 6.361 0.008 -19.556 1.00 82.62 83 VAL A C 1
ATOM 669 O O . VAL A 1 83 ? 5.865 0.712 -20.436 1.00 82.62 83 VAL A O 1
ATOM 672 N N . HIS A 1 84 ? 6.106 -1.290 -19.452 1.00 81.44 84 HIS A N 1
ATOM 673 C CA . HIS A 1 84 ? 5.112 -1.990 -20.259 1.00 81.44 84 HIS A CA 1
ATOM 674 C C . HIS A 1 84 ? 3.793 -1.966 -19.499 1.00 81.44 84 HIS A C 1
ATOM 676 O O . HIS A 1 84 ? 3.741 -2.425 -18.362 1.00 81.44 84 HIS A O 1
ATOM 682 N N . TRP A 1 85 ? 2.746 -1.410 -20.098 1.00 83.25 85 TRP A N 1
ATOM 683 C CA . TRP A 1 85 ? 1.422 -1.272 -19.477 1.00 83.25 85 TRP A CA 1
ATOM 684 C C . TRP A 1 85 ? 0.313 -1.891 -20.335 1.00 83.25 85 TRP A C 1
ATOM 686 O O . TRP A 1 85 ? -0.851 -1.525 -20.204 1.00 83.25 85 TRP A O 1
ATOM 696 N N . ASP A 1 86 ? 0.683 -2.822 -21.212 1.00 81.06 86 ASP A N 1
ATOM 69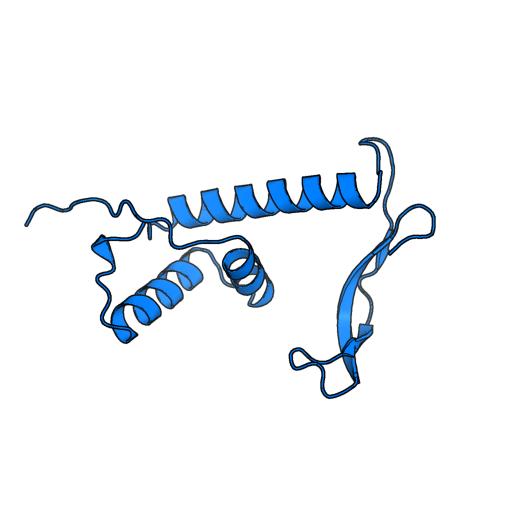7 C CA . ASP A 1 86 ? -0.233 -3.516 -22.114 1.00 81.06 86 ASP A CA 1
ATOM 698 C C . ASP A 1 86 ? -0.869 -4.756 -21.451 1.00 81.06 86 ASP A C 1
ATOM 700 O O . ASP A 1 86 ? -0.460 -5.213 -20.372 1.00 81.06 86 ASP A O 1
ATOM 704 N N . GLY A 1 87 ? -1.899 -5.308 -22.089 1.00 81.94 87 GLY A N 1
ATOM 705 C CA . GLY A 1 87 ? -2.455 -6.608 -21.736 1.00 81.94 87 GLY A CA 1
ATOM 706 C C . GLY A 1 87 ? -1.400 -7.703 -21.901 1.00 81.94 87 GLY A C 1
ATOM 707 O O . GLY A 1 87 ? -0.871 -7.913 -22.988 1.00 81.94 87 GLY A O 1
ATOM 708 N N . LYS A 1 88 ? -1.080 -8.426 -20.821 1.00 82.06 88 LYS A N 1
ATOM 709 C CA . LYS A 1 88 ? -0.203 -9.607 -20.867 1.00 82.06 88 LYS A CA 1
ATOM 710 C C . LYS A 1 88 ? -0.978 -10.828 -20.390 1.00 82.06 88 LYS A C 1
ATOM 712 O O . LYS A 1 88 ? -1.743 -10.765 -19.424 1.00 82.06 88 LYS A O 1
ATOM 717 N N . LEU A 1 89 ? -0.761 -11.955 -21.060 1.00 87.94 89 LEU A N 1
ATOM 718 C CA . LEU A 1 89 ? -1.232 -13.256 -20.602 1.00 87.94 89 LEU A CA 1
ATOM 719 C C . LEU A 1 89 ? -0.441 -13.644 -19.347 1.00 87.94 89 LEU A C 1
ATOM 721 O O . LEU A 1 89 ? 0.749 -13.947 -19.419 1.00 87.94 89 LEU A O 1
ATOM 725 N N . LEU A 1 90 ? -1.094 -13.586 -18.188 1.00 83.31 90 LEU A N 1
ATOM 726 C CA . LEU A 1 90 ? -0.489 -13.859 -16.886 1.00 83.31 90 LEU A CA 1
ATOM 727 C C . LEU A 1 90 ? -1.294 -14.922 -16.136 1.00 83.31 90 LEU A C 1
ATOM 729 O O . LEU A 1 90 ? -2.511 -15.005 -16.318 1.00 83.31 90 LEU A O 1
ATOM 733 N N . PRO A 1 91 ? -0.661 -15.685 -15.226 1.00 86.25 91 PRO A N 1
ATOM 734 C CA . PRO A 1 91 ? -1.405 -16.504 -14.288 1.00 86.25 91 PRO A CA 1
ATOM 735 C C . PRO A 1 91 ? -2.442 -15.651 -13.551 1.00 86.25 91 PRO A C 1
ATOM 737 O O . PRO A 1 91 ? -2.178 -14.507 -13.141 1.00 86.25 91 PRO A O 1
ATOM 740 N N . ASN A 1 92 ? -3.638 -16.202 -13.380 1.00 83.25 92 ASN A N 1
ATOM 741 C CA . ASN A 1 92 ? -4.666 -15.590 -12.557 1.00 83.25 92 ASN A CA 1
ATOM 742 C C . ASN A 1 92 ? -4.157 -15.444 -11.106 1.00 83.25 92 ASN A C 1
ATOM 744 O O . ASN A 1 92 ? -3.126 -15.998 -10.723 1.00 83.25 92 ASN A O 1
ATOM 748 N N . ILE A 1 93 ? -4.856 -14.671 -10.269 1.00 75.94 93 ILE A N 1
ATOM 749 C CA . ILE A 1 93 ? -4.412 -14.393 -8.884 1.00 75.94 93 ILE A CA 1
ATOM 750 C C . ILE A 1 93 ? -4.248 -15.692 -8.062 1.00 75.94 93 ILE A C 1
ATOM 752 O O . ILE A 1 93 ? -3.494 -15.715 -7.094 1.00 75.94 93 ILE A O 1
ATOM 756 N N . LEU A 1 94 ? -4.919 -16.774 -8.472 1.00 84.38 94 LEU A N 1
ATOM 757 C CA . LEU A 1 94 ? -4.873 -18.097 -7.851 1.00 84.38 94 LEU A CA 1
ATOM 758 C C . LEU A 1 94 ? -3.861 -19.058 -8.512 1.00 84.38 94 LEU A C 1
ATOM 760 O O . LEU A 1 94 ? -3.734 -20.190 -8.054 1.00 84.38 94 LEU A O 1
ATOM 764 N N . GLY A 1 95 ? -3.170 -18.644 -9.579 1.00 82.81 95 GLY A N 1
ATOM 765 C CA . GLY A 1 95 ? -2.197 -19.443 -10.328 1.00 82.81 95 GLY A CA 1
ATOM 766 C C . GLY A 1 95 ? -2.765 -20.612 -11.144 1.00 82.81 95 GLY A C 1
ATOM 767 O O . GLY A 1 95 ? -1.994 -21.472 -11.550 1.00 82.81 95 GLY A O 1
ATOM 768 N N . ARG A 1 96 ? -4.087 -20.687 -11.354 1.00 84.44 96 ARG A N 1
ATOM 769 C CA . ARG A 1 96 ? -4.740 -21.868 -11.961 1.00 84.44 96 ARG A CA 1
ATOM 770 C C . ARG A 1 96 ? -4.855 -21.809 -13.480 1.00 84.44 96 ARG A C 1
ATOM 772 O O . ARG A 1 96 ? -4.674 -22.827 -14.131 1.00 84.44 96 ARG A O 1
ATOM 779 N N . ASP A 1 97 ? -5.106 -20.621 -14.019 1.00 91.31 97 ASP A N 1
ATOM 780 C CA . ASP A 1 97 ? -5.328 -20.396 -15.448 1.00 91.31 97 ASP A CA 1
ATOM 781 C C . ASP A 1 97 ? -4.521 -19.190 -15.918 1.00 91.31 97 ASP A C 1
ATOM 783 O O . ASP A 1 97 ? -4.161 -18.324 -15.114 1.00 91.31 97 ASP A O 1
ATOM 787 N N . ILE A 1 98 ? -4.282 -19.105 -17.223 1.00 90.75 98 ILE A N 1
ATOM 788 C CA . ILE A 1 98 ? -3.713 -17.919 -17.862 1.00 90.75 98 ILE A CA 1
ATOM 789 C C . ILE A 1 98 ? -4.872 -17.020 -18.288 1.00 90.75 98 ILE A C 1
ATOM 791 O O . ILE A 1 98 ? -5.780 -17.463 -18.988 1.00 90.75 98 ILE A O 1
ATOM 795 N N . CYS A 1 99 ? -4.850 -15.756 -17.877 1.00 87.69 99 CYS A N 1
ATOM 796 C CA . CYS A 1 99 ? -5.811 -14.760 -18.328 1.00 87.69 99 CYS A CA 1
ATOM 797 C C . CYS A 1 99 ? -5.113 -13.470 -18.751 1.00 87.69 99 CYS A C 1
ATOM 799 O O . CYS A 1 99 ? -4.021 -13.141 -18.282 1.00 87.69 99 CYS A O 1
ATOM 801 N N . GLU A 1 100 ? -5.749 -12.739 -19.661 1.00 85.62 100 GLU A N 1
ATOM 802 C CA . GLU A 1 100 ? -5.296 -11.413 -20.056 1.00 85.62 100 GLU A CA 1
ATOM 803 C C . GLU A 1 100 ? -5.488 -10.447 -18.886 1.00 85.62 100 GLU A C 1
ATOM 805 O O . GLU A 1 100 ? -6.582 -10.295 -18.334 1.00 85.62 100 GLU A O 1
ATOM 810 N N . ARG A 1 101 ? -4.391 -9.831 -18.449 1.00 80.62 101 ARG A N 1
ATOM 811 C CA . ARG A 1 101 ? -4.383 -8.885 -17.338 1.00 80.62 101 ARG A CA 1
ATOM 812 C C . ARG A 1 101 ? -3.552 -7.683 -17.735 1.00 80.62 101 ARG A C 1
ATOM 814 O O . ARG A 1 101 ? -2.480 -7.836 -18.311 1.00 80.62 101 ARG A O 1
ATOM 821 N N . LEU A 1 102 ? -4.022 -6.500 -17.350 1.00 74.50 102 LEU A N 1
ATOM 822 C CA . LEU A 1 102 ? -3.217 -5.290 -17.431 1.00 74.50 102 LEU A CA 1
ATOM 823 C C . LEU A 1 102 ? -1.991 -5.478 -16.532 1.00 74.50 102 LEU A C 1
ATOM 825 O O . LEU A 1 102 ? -2.111 -5.519 -15.300 1.00 74.50 102 LEU A O 1
ATOM 829 N N . ALA A 1 103 ? -0.836 -5.669 -17.155 1.00 72.75 103 ALA A N 1
ATOM 830 C CA . ALA A 1 103 ? 0.419 -5.872 -16.467 1.00 72.75 103 ALA A CA 1
ATOM 831 C C . ALA A 1 103 ? 1.190 -4.562 -16.536 1.00 72.75 103 ALA A C 1
ATOM 833 O O . ALA A 1 103 ? 1.479 -4.082 -17.622 1.00 72.75 103 ALA A O 1
ATOM 834 N N . VAL A 1 104 ? 1.512 -3.983 -15.380 1.00 75.00 104 VAL A N 1
ATOM 835 C CA . VAL A 1 104 ? 2.517 -2.921 -15.315 1.00 75.00 104 VAL A CA 1
ATOM 836 C C . VAL A 1 104 ? 3.834 -3.612 -15.003 1.00 75.00 104 VAL A C 1
ATOM 838 O O . VAL A 1 104 ? 4.056 -4.031 -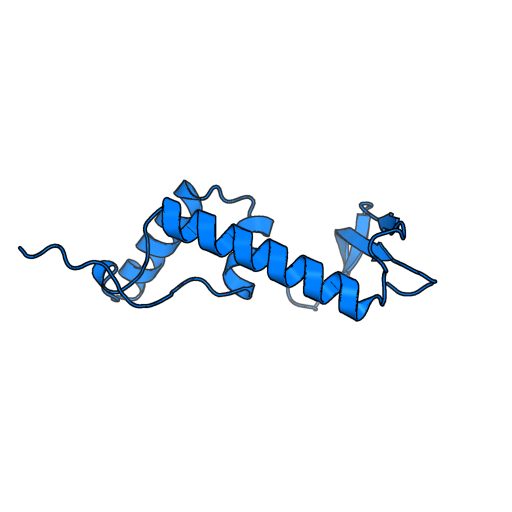13.866 1.00 75.00 104 VAL A O 1
ATOM 841 N N . LEU A 1 105 ? 4.650 -3.816 -16.031 1.00 75.62 105 LEU A N 1
ATOM 842 C CA . LEU A 1 105 ? 5.982 -4.406 -15.931 1.00 75.62 105 LEU A CA 1
ATOM 843 C C . LEU A 1 105 ? 7.026 -3.335 -16.197 1.00 75.62 105 LEU A C 1
ATOM 845 O O . LEU A 1 105 ? 6.796 -2.407 -16.969 1.00 75.62 105 LEU A O 1
ATOM 849 N N . ILE A 1 106 ? 8.180 -3.477 -15.563 1.00 78.81 106 ILE A N 1
ATOM 850 C CA . ILE A 1 106 ? 9.311 -2.583 -15.768 1.00 78.81 106 ILE A CA 1
ATOM 851 C C . ILE A 1 106 ? 10.460 -3.447 -16.247 1.00 78.81 106 ILE A C 1
ATOM 853 O O . ILE A 1 106 ? 10.783 -4.422 -15.585 1.00 78.81 106 ILE A O 1
ATOM 857 N N . SER A 1 107 ? 11.071 -3.089 -17.372 1.00 80.88 107 SER A N 1
ATOM 858 C CA . SER A 1 107 ? 12.270 -3.768 -17.854 1.00 80.88 107 SER A CA 1
ATOM 859 C C . SER A 1 107 ? 13.435 -2.803 -18.017 1.00 80.88 107 SER A C 1
ATOM 861 O O . SER A 1 107 ? 13.247 -1.672 -18.475 1.00 80.88 107 SER A O 1
ATOM 863 N N . TYR A 1 108 ? 14.638 -3.277 -17.709 1.00 84.06 108 TYR A N 1
ATOM 864 C CA . TYR A 1 108 ? 15.888 -2.545 -17.874 1.00 84.06 108 TYR A CA 1
ATOM 865 C C . TYR A 1 108 ? 17.020 -3.493 -18.287 1.00 84.06 108 TYR A C 1
ATOM 867 O O . TYR A 1 108 ? 17.145 -4.590 -17.744 1.00 84.06 108 TYR A O 1
ATOM 875 N N . GLY A 1 109 ? 17.825 -3.107 -19.283 1.00 79.69 109 GLY A N 1
ATOM 876 C CA . GLY A 1 109 ? 18.980 -3.903 -19.724 1.00 79.69 109 GLY A CA 1
ATOM 877 C C . GLY A 1 109 ? 18.657 -5.353 -20.128 1.00 79.69 109 GLY A C 1
ATOM 878 O O . GLY A 1 109 ? 19.465 -6.247 -19.887 1.00 79.69 109 GLY A O 1
ATOM 879 N N . GLY A 1 110 ? 17.466 -5.610 -20.687 1.00 74.94 110 GLY A N 1
ATOM 880 C CA . GLY A 1 110 ? 17.014 -6.957 -21.074 1.00 74.94 110 GLY A CA 1
ATOM 881 C C . GLY A 1 110 ? 16.492 -7.831 -19.925 1.00 74.94 110 GLY A C 1
ATOM 882 O O . GLY A 1 110 ? 16.246 -9.016 -20.134 1.00 74.94 110 GLY A O 1
ATOM 883 N N . LYS A 1 111 ? 16.317 -7.267 -18.725 1.00 72.06 111 LYS A N 1
ATOM 884 C CA . LYS A 1 111 ? 15.703 -7.926 -17.563 1.00 72.06 111 LYS A CA 1
ATOM 885 C C . LYS A 1 111 ? 14.322 -7.325 -17.299 1.00 72.06 111 LYS A C 1
ATOM 887 O O . LYS A 1 111 ? 14.197 -6.103 -17.339 1.00 72.06 111 LYS A O 1
ATOM 892 N N . GLU A 1 112 ? 13.323 -8.176 -17.059 1.00 65.19 112 GLU A N 1
ATOM 893 C CA . GLU A 1 112 ? 11.983 -7.815 -16.541 1.00 65.19 112 GLU A CA 1
ATOM 894 C C . GLU A 1 112 ? 11.941 -7.892 -15.001 1.00 65.19 112 GLU A C 1
ATOM 896 O O . GLU A 1 112 ? 12.722 -8.686 -14.424 1.00 65.19 112 GLU A O 1
#